Protein AF-A0A0F7ZGS7-F1 (afdb_monomer)

Secondary structure (DSSP, 8-state):
--HHHHHHHHHHH-TTSS-HHHHHHHHHHHHHHHHHHHHHHHHHHHT--SHHHHHHHHHHHS-----PPPPEEETTEEE-SHHHHHHHHIIIIIS---TTSS-S-TT----TT------S---HHHHHHHHT--------TTS--HHHH---

Structure (mmCIF, N/CA/C/O backbone):
data_AF-A0A0F7ZGS7-F1
#
_entry.id   AF-A0A0F7ZGS7-F1
#
loop_
_atom_site.group_PDB
_atom_site.id
_atom_site.type_symbol
_atom_site.label_atom_id
_atom_site.label_alt_id
_atom_site.label_comp_id
_atom_site.label_asym_id
_atom_site.label_entity_id
_atom_site.label_seq_id
_atom_site.pdbx_PDB_ins_code
_atom_site.Cartn_x
_atom_site.Cartn_y
_atom_site.Cartn_z
_atom_site.occupancy
_atom_site.B_iso_or_equiv
_atom_site.auth_seq_id
_atom_site.auth_comp_id
_atom_site.auth_asym_id
_atom_site.auth_atom_id
_atom_site.pdbx_PDB_model_num
ATOM 1 N N . MET A 1 1 ? 21.936 31.578 -36.493 1.00 48.03 1 MET A N 1
ATOM 2 C CA . MET A 1 1 ? 20.878 30.714 -37.074 1.00 48.03 1 MET A CA 1
ATOM 3 C C . MET A 1 1 ? 21.454 29.569 -37.938 1.00 48.03 1 MET A C 1
ATOM 5 O O . MET A 1 1 ? 20.844 29.201 -38.929 1.00 48.03 1 MET A O 1
ATOM 9 N N . GLN A 1 2 ? 22.588 28.942 -37.579 1.00 44.25 2 GLN A N 1
ATOM 10 C CA . GLN A 1 2 ? 23.199 27.877 -38.410 1.00 44.25 2 GLN A CA 1
ATOM 11 C C . GLN A 1 2 ? 22.720 26.449 -38.065 1.00 44.25 2 GLN A C 1
ATOM 13 O O . GLN A 1 2 ? 22.827 25.546 -38.888 1.00 44.25 2 GLN A O 1
ATOM 18 N N . GLY A 1 3 ? 22.193 26.220 -36.854 1.00 51.06 3 GLY A N 1
ATOM 19 C CA . GLY A 1 3 ? 21.875 24.870 -36.368 1.00 51.06 3 GLY A CA 1
ATOM 20 C C . GLY A 1 3 ? 20.662 24.230 -37.047 1.00 51.06 3 GLY A C 1
ATOM 21 O O . GLY A 1 3 ? 20.729 23.080 -37.467 1.00 51.06 3 GLY A O 1
ATOM 22 N N . ALA A 1 4 ? 19.568 24.980 -37.214 1.00 50.94 4 ALA A N 1
ATOM 23 C CA . ALA A 1 4 ? 18.300 24.453 -37.732 1.00 50.94 4 ALA A CA 1
ATOM 24 C C . ALA A 1 4 ? 18.363 24.031 -39.214 1.00 50.94 4 ALA A C 1
ATOM 26 O O . ALA A 1 4 ? 17.711 23.063 -39.608 1.00 50.94 4 ALA A O 1
ATOM 27 N N . ALA A 1 5 ? 19.183 24.711 -40.024 1.00 53.84 5 ALA A N 1
ATOM 28 C CA . ALA A 1 5 ? 19.359 24.396 -41.442 1.00 53.84 5 ALA A CA 1
ATOM 29 C C . ALA A 1 5 ? 20.041 23.031 -41.657 1.00 53.84 5 ALA A C 1
ATOM 31 O O . ALA A 1 5 ? 19.642 22.275 -42.544 1.00 53.84 5 ALA A O 1
ATOM 32 N N . ASN A 1 6 ? 20.998 22.672 -40.792 1.00 54.72 6 ASN A N 1
ATOM 33 C CA . ASN A 1 6 ? 21.699 21.391 -40.867 1.00 54.72 6 ASN A CA 1
ATOM 34 C C . ASN A 1 6 ? 20.760 20.211 -40.578 1.00 54.72 6 ASN A C 1
ATOM 36 O O . ASN A 1 6 ? 20.728 19.261 -41.355 1.00 54.72 6 ASN A O 1
ATOM 40 N N . TYR A 1 7 ? 19.916 20.284 -39.541 1.00 55.34 7 TYR A N 1
ATOM 41 C CA . TYR A 1 7 ? 18.960 19.210 -39.213 1.00 55.34 7 TYR A CA 1
ATOM 42 C C . TYR A 1 7 ? 17.945 18.922 -40.337 1.00 55.34 7 TYR A C 1
ATOM 44 O O . TYR A 1 7 ? 17.515 17.779 -40.509 1.00 55.34 7 TYR A O 1
ATOM 52 N N . GLY A 1 8 ? 17.573 19.933 -41.132 1.00 55.59 8 GLY A N 1
ATOM 53 C CA . GLY A 1 8 ? 16.681 19.771 -42.287 1.00 55.59 8 GLY A CA 1
ATOM 54 C C . GLY A 1 8 ? 17.331 19.096 -43.503 1.00 55.59 8 GLY A C 1
ATOM 55 O O . GLY A 1 8 ? 16.630 18.477 -44.306 1.00 55.59 8 GLY A O 1
ATOM 56 N N . ALA A 1 9 ? 18.656 19.181 -43.652 1.00 55.06 9 ALA A N 1
ATOM 57 C CA . ALA A 1 9 ? 19.389 18.530 -44.740 1.00 55.06 9 ALA A CA 1
ATOM 58 C C . ALA A 1 9 ? 19.494 17.006 -44.538 1.00 55.06 9 ALA A C 1
ATOM 60 O O . ALA A 1 9 ? 19.276 16.243 -45.478 1.00 55.06 9 ALA A O 1
ATOM 61 N N . TRP A 1 10 ? 19.703 16.547 -43.299 1.00 50.34 10 TRP A N 1
ATOM 62 C CA . TRP A 1 10 ? 19.831 15.119 -42.966 1.00 50.34 10 TRP A CA 1
ATOM 63 C C . TRP A 1 10 ? 18.570 14.292 -43.255 1.00 50.34 10 TRP A C 1
ATOM 65 O O . TRP A 1 10 ? 18.671 13.149 -43.696 1.00 50.34 10 TRP A O 1
ATOM 75 N N . ARG A 1 11 ? 17.375 14.874 -43.075 1.00 53.91 11 ARG A N 1
ATOM 76 C CA . ARG A 1 11 ? 16.103 14.205 -43.410 1.00 53.91 11 ARG A CA 1
ATOM 77 C C . ARG A 1 11 ? 15.853 14.057 -44.912 1.00 53.91 11 ARG A C 1
ATOM 79 O O . ARG A 1 11 ? 15.067 13.199 -45.294 1.00 53.91 11 ARG A O 1
ATOM 86 N N . ARG A 1 12 ? 16.503 14.864 -45.758 1.00 55.53 12 ARG A N 1
ATOM 87 C CA . ARG A 1 12 ? 16.379 14.759 -47.222 1.00 55.53 12 ARG A CA 1
ATOM 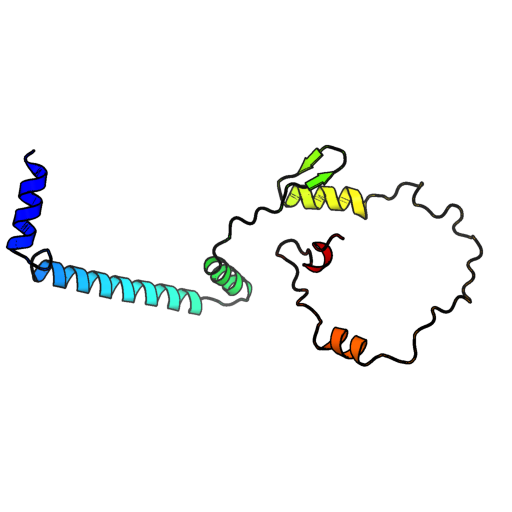88 C C . ARG A 1 12 ? 17.259 13.659 -47.814 1.00 55.53 12 ARG A C 1
ATOM 90 O O . ARG A 1 12 ? 16.865 13.058 -48.802 1.00 55.53 12 ARG A O 1
ATOM 97 N N . VAL A 1 13 ? 18.403 13.369 -47.192 1.00 58.38 13 VAL A N 1
ATOM 98 C CA . VAL A 1 13 ? 19.310 12.286 -47.616 1.00 58.38 13 VAL A CA 1
ATOM 99 C C . VAL A 1 13 ? 18.859 10.924 -47.068 1.00 58.38 13 VAL A C 1
ATOM 101 O O . VAL A 1 13 ? 18.978 9.918 -47.757 1.00 58.38 13 VAL A O 1
ATOM 104 N N . TYR A 1 14 ? 18.263 10.889 -45.869 1.00 56.78 14 TYR A N 1
ATOM 105 C CA . TYR A 1 14 ? 17.726 9.669 -45.255 1.00 56.78 14 TYR A CA 1
ATOM 106 C C . TYR A 1 14 ? 16.266 9.888 -44.825 1.00 56.78 14 TYR A C 1
ATOM 108 O O . TYR A 1 14 ? 16.025 10.350 -43.705 1.00 56.78 14 TYR A O 1
ATOM 116 N N . PRO A 1 15 ? 15.276 9.551 -45.673 1.00 55.28 15 PRO A N 1
ATOM 117 C CA . PRO A 1 15 ? 13.862 9.865 -45.429 1.00 55.28 15 PRO A CA 1
ATOM 118 C C . PRO A 1 15 ? 13.257 9.185 -44.185 1.00 55.28 15 PRO A C 1
ATOM 120 O O . PRO A 1 15 ? 12.195 9.594 -43.723 1.00 55.28 15 PRO A O 1
ATOM 123 N N . LEU A 1 16 ? 13.946 8.199 -43.593 1.00 57.78 16 LEU A N 1
ATOM 124 C CA . LEU A 1 16 ? 13.561 7.514 -42.346 1.00 57.78 16 LEU A CA 1
ATOM 125 C C . LEU A 1 16 ? 14.529 7.781 -41.167 1.00 57.78 16 LEU A C 1
ATOM 127 O O . LEU A 1 16 ? 14.380 7.189 -40.098 1.00 57.78 16 LEU A O 1
ATOM 131 N N . GLY A 1 17 ? 15.482 8.708 -41.346 1.00 58.09 17 GLY A N 1
ATOM 132 C CA . GLY A 1 17 ? 16.521 9.078 -40.380 1.00 58.09 17 GLY A CA 1
ATOM 133 C C . GLY A 1 17 ? 17.675 8.073 -40.320 1.00 58.09 17 GLY A C 1
ATOM 134 O O . GLY A 1 17 ? 17.436 6.897 -40.103 1.00 58.09 17 GLY A O 1
ATOM 135 N N . PHE A 1 18 ? 18.914 8.563 -40.449 1.00 61.53 18 PHE A N 1
ATOM 136 C CA . PHE A 1 18 ? 20.188 7.823 -40.380 1.00 61.53 18 PHE A CA 1
ATOM 137 C C . PHE A 1 18 ? 20.355 6.614 -41.333 1.00 61.53 18 PHE A C 1
ATOM 139 O O . PHE A 1 18 ? 19.402 5.974 -41.765 1.00 61.53 18 PHE A O 1
ATOM 146 N N . ASP A 1 19 ? 21.611 6.330 -41.674 1.00 74.31 19 ASP A N 1
ATOM 147 C CA . ASP A 1 19 ? 22.054 5.248 -42.563 1.00 74.31 19 ASP A CA 1
ATOM 148 C C . ASP A 1 19 ? 21.428 3.872 -42.216 1.00 74.31 19 ASP A C 1
ATOM 150 O O . ASP A 1 19 ? 21.125 3.577 -41.053 1.00 74.31 19 ASP A O 1
ATOM 154 N N . ARG A 1 20 ? 21.246 3.003 -43.221 1.00 75.44 20 ARG A N 1
ATOM 155 C CA . ARG A 1 20 ? 20.695 1.641 -43.090 1.00 75.44 20 ARG A CA 1
ATOM 156 C C . ARG A 1 20 ? 21.452 0.825 -42.044 1.00 75.44 20 ARG A C 1
ATOM 158 O O . ARG A 1 20 ? 20.826 0.061 -41.308 1.00 75.44 20 ARG A O 1
ATOM 165 N N . GLU A 1 21 ? 22.765 1.007 -41.951 1.00 80.31 21 GLU A N 1
ATOM 166 C CA . GLU A 1 21 ? 23.608 0.355 -40.944 1.00 80.31 21 GLU A CA 1
ATOM 167 C C . GLU A 1 21 ? 23.250 0.792 -39.520 1.00 80.31 21 GLU A C 1
ATOM 169 O O . GLU A 1 21 ? 23.091 -0.043 -38.631 1.00 80.31 21 GLU A O 1
ATOM 174 N N . VAL A 1 22 ? 23.007 2.087 -39.306 1.00 81.06 22 VAL A N 1
ATOM 175 C CA . VAL A 1 22 ? 22.613 2.631 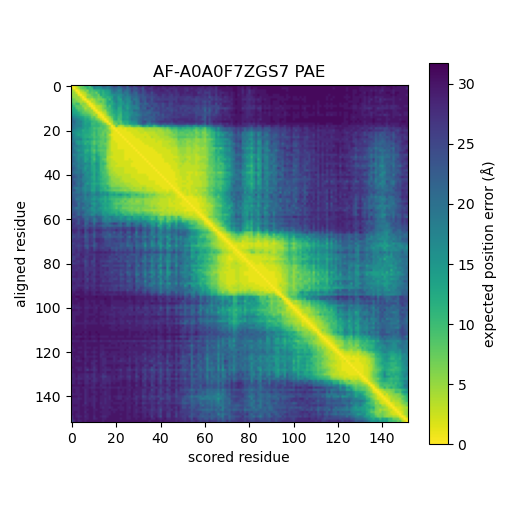-37.998 1.00 81.06 22 VAL A CA 1
ATOM 176 C C . VAL A 1 22 ? 21.226 2.139 -37.590 1.00 81.06 22 VAL A C 1
ATOM 178 O O . VAL A 1 22 ? 20.995 1.804 -36.425 1.00 81.06 22 VAL A O 1
ATOM 181 N N . GLN A 1 23 ? 20.299 2.026 -38.541 1.00 80.06 23 GLN A N 1
ATOM 182 C CA . GLN A 1 23 ? 18.981 1.445 -38.280 1.00 80.06 23 GLN A CA 1
ATOM 183 C C . GLN A 1 23 ? 19.060 -0.048 -37.939 1.00 80.06 23 GLN A C 1
ATOM 185 O O . GLN A 1 23 ? 18.373 -0.512 -37.020 1.00 80.06 23 GLN A O 1
ATOM 190 N N . LEU A 1 24 ? 19.917 -0.801 -38.635 1.00 85.75 24 LEU A N 1
ATOM 191 C CA . LEU A 1 24 ? 20.156 -2.213 -38.347 1.00 85.75 24 LEU A CA 1
ATOM 192 C C . LEU A 1 24 ? 20.770 -2.390 -36.951 1.00 85.75 24 LEU A C 1
ATOM 194 O O . LEU A 1 24 ? 20.217 -3.140 -36.144 1.00 85.75 24 LEU A O 1
ATOM 198 N N . ALA A 1 25 ? 21.807 -1.616 -36.625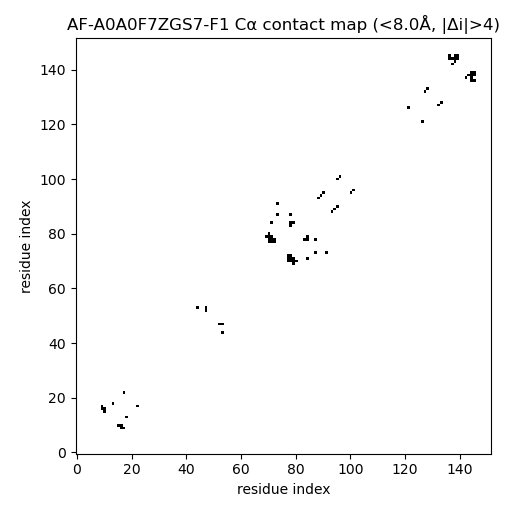 1.00 88.00 25 ALA A N 1
ATOM 199 C CA . ALA A 1 25 ? 22.460 -1.622 -35.319 1.00 88.00 25 ALA A CA 1
ATOM 200 C C . ALA A 1 25 ? 21.485 -1.264 -34.184 1.00 88.00 25 ALA A C 1
ATOM 202 O O . ALA A 1 25 ? 21.428 -1.942 -33.157 1.00 88.00 25 ALA A O 1
ATOM 203 N N . LYS A 1 26 ? 20.629 -0.252 -34.380 1.00 87.31 26 LYS A N 1
ATOM 204 C CA . LYS A 1 26 ? 19.577 0.108 -33.416 1.00 87.31 26 LYS A CA 1
ATOM 205 C C . LYS A 1 26 ? 18.589 -1.038 -33.198 1.00 87.31 26 LYS A C 1
ATOM 207 O O . LYS A 1 26 ? 18.210 -1.329 -32.059 1.00 87.31 26 LYS A O 1
ATOM 212 N N . ARG A 1 27 ? 18.156 -1.704 -34.273 1.00 89.19 27 ARG A N 1
ATOM 213 C CA . ARG A 1 27 ? 17.239 -2.850 -34.193 1.00 89.19 27 ARG A CA 1
ATOM 214 C C . ARG A 1 27 ? 17.873 -4.016 -33.439 1.00 89.19 27 ARG A C 1
ATOM 216 O O . ARG A 1 27 ? 17.197 -4.633 -32.611 1.00 89.19 27 ARG A O 1
ATOM 223 N N . GLU A 1 28 ? 19.141 -4.297 -33.708 1.00 95.06 28 GLU A N 1
ATOM 224 C CA . GLU A 1 28 ? 19.913 -5.342 -33.037 1.00 95.06 28 GLU A CA 1
ATOM 225 C C . GLU A 1 28 ? 20.090 -5.044 -31.552 1.00 95.06 28 GLU A C 1
ATOM 227 O O . GLU A 1 28 ? 19.736 -5.890 -30.728 1.00 95.06 28 GLU A O 1
ATOM 232 N N . LEU A 1 29 ? 20.485 -3.820 -31.193 1.00 94.44 29 LEU A N 1
ATOM 233 C CA . LEU A 1 29 ? 20.557 -3.374 -29.803 1.00 94.44 29 LEU A CA 1
ATOM 234 C C . LEU A 1 29 ? 19.208 -3.552 -29.099 1.00 94.44 29 LEU A C 1
ATOM 236 O O . LEU A 1 29 ? 19.130 -4.175 -28.042 1.00 94.44 29 LEU A O 1
ATOM 240 N N . HIS A 1 30 ? 18.114 -3.081 -29.702 1.00 95.38 30 HIS A N 1
ATOM 241 C CA . HIS A 1 30 ? 16.776 -3.260 -29.137 1.00 95.38 30 HIS A CA 1
ATOM 242 C C . HIS A 1 30 ? 16.400 -4.738 -28.978 1.00 95.38 30 HIS A C 1
ATOM 244 O O . HIS A 1 30 ? 15.675 -5.087 -28.045 1.00 95.38 30 HIS A O 1
ATOM 250 N N . ALA A 1 31 ? 16.826 -5.614 -29.891 1.00 96.81 31 ALA A N 1
ATOM 251 C CA . ALA A 1 31 ? 16.571 -7.048 -29.801 1.00 96.81 31 ALA A CA 1
ATOM 252 C C . ALA A 1 31 ? 17.385 -7.698 -28.673 1.00 96.81 31 ALA A C 1
ATOM 254 O O . ALA A 1 31 ? 16.833 -8.493 -27.910 1.00 96.81 31 ALA A O 1
ATOM 255 N N . VAL A 1 32 ? 18.662 -7.334 -28.532 1.00 97.88 32 VAL A N 1
ATOM 256 C CA . VAL A 1 32 ? 19.538 -7.7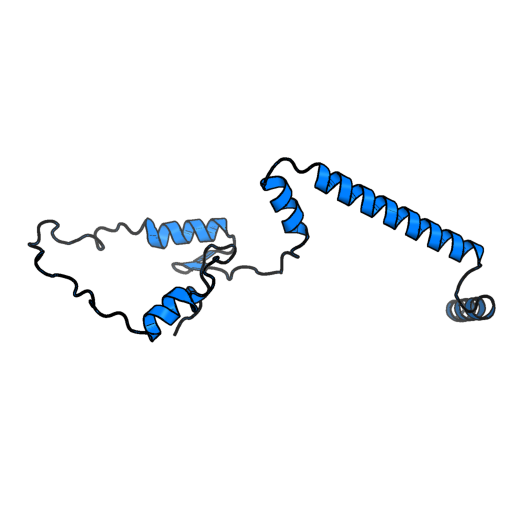67 -27.433 1.00 97.88 32 VAL A CA 1
ATOM 257 C C . VAL A 1 32 ? 18.980 -7.300 -26.093 1.00 97.88 32 VAL A C 1
ATOM 259 O O . VAL A 1 32 ? 18.740 -8.134 -25.227 1.00 97.88 32 VAL A O 1
ATOM 262 N N . VAL A 1 33 ? 18.643 -6.016 -25.950 1.00 97.81 33 VAL A N 1
ATOM 263 C CA . VAL A 1 33 ? 18.057 -5.459 -24.719 1.00 97.81 33 VAL A CA 1
ATOM 264 C C . VAL A 1 33 ? 16.748 -6.161 -24.363 1.00 97.81 33 VAL A C 1
ATOM 266 O O . VAL A 1 33 ? 16.542 -6.536 -23.211 1.00 97.81 33 VAL A O 1
ATOM 269 N N . ARG A 1 34 ? 15.858 -6.396 -25.338 1.00 97.19 34 ARG A N 1
ATOM 270 C CA . ARG A 1 34 ? 14.606 -7.133 -25.098 1.00 97.19 34 ARG A CA 1
ATOM 271 C C . ARG A 1 34 ? 14.859 -8.569 -24.640 1.00 97.19 34 ARG A C 1
ATOM 273 O O . ARG A 1 34 ? 14.156 -9.043 -23.751 1.00 97.19 34 ARG A O 1
ATOM 280 N N . ARG A 1 35 ? 15.839 -9.263 -25.229 1.00 97.38 35 ARG A N 1
ATOM 281 C CA . ARG A 1 35 ? 16.234 -10.617 -24.808 1.00 97.38 35 ARG A CA 1
ATOM 282 C C . ARG A 1 35 ? 16.817 -10.615 -23.397 1.00 97.38 35 ARG A C 1
ATOM 284 O O . ARG A 1 35 ? 16.341 -11.387 -22.573 1.00 97.38 35 ARG A O 1
ATOM 291 N N . ALA A 1 36 ? 17.748 -9.710 -23.107 1.00 97.69 36 ALA A N 1
ATOM 292 C CA . ALA A 1 36 ? 18.381 -9.580 -21.798 1.00 97.69 36 ALA A CA 1
ATOM 293 C C . ALA A 1 36 ? 17.359 -9.263 -20.696 1.00 97.69 36 ALA A C 1
ATOM 295 O O . ALA A 1 36 ? 17.323 -9.948 -19.679 1.00 97.69 36 ALA A O 1
ATOM 296 N N . LYS A 1 37 ? 16.456 -8.300 -20.931 1.00 95.62 37 LYS A N 1
ATOM 297 C CA . LYS A 1 37 ? 15.371 -7.980 -19.991 1.00 95.62 37 LYS A CA 1
ATOM 298 C C . LYS A 1 37 ? 14.471 -9.185 -19.728 1.00 95.62 37 LYS A C 1
ATOM 300 O O . LYS A 1 37 ? 14.164 -9.467 -18.578 1.00 95.62 37 LYS A O 1
ATOM 305 N N . ARG A 1 38 ? 14.054 -9.910 -20.775 1.00 96.06 38 ARG A N 1
ATOM 306 C CA . ARG A 1 38 ? 13.229 -11.118 -20.607 1.00 96.06 38 ARG A CA 1
ATOM 307 C C . ARG A 1 38 ? 13.943 -12.200 -19.803 1.00 96.06 38 ARG A C 1
ATOM 309 O O . ARG A 1 38 ? 13.303 -12.814 -18.961 1.00 96.06 38 ARG A O 1
ATOM 316 N N . LEU A 1 39 ? 15.230 -12.425 -20.066 1.00 97.25 39 LEU A N 1
ATOM 317 C CA . LEU A 1 39 ? 16.030 -13.402 -19.329 1.00 97.25 39 LEU A CA 1
ATOM 318 C C . LEU A 1 39 ? 16.130 -13.018 -17.848 1.00 97.25 39 LEU A C 1
ATOM 320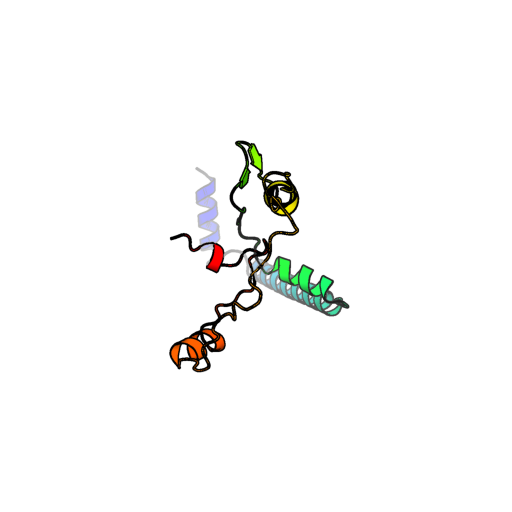 O O . LEU A 1 39 ? 15.860 -13.849 -16.994 1.00 97.25 39 LEU A O 1
ATOM 324 N N . TYR A 1 40 ? 16.437 -11.751 -17.555 1.00 94.50 40 TYR A N 1
ATOM 325 C CA . TYR A 1 40 ? 16.489 -11.234 -16.187 1.00 94.50 40 TYR A CA 1
ATOM 326 C C . TYR A 1 40 ? 15.181 -11.483 -15.432 1.00 94.50 40 TYR A C 1
ATOM 328 O O . TYR A 1 40 ? 15.199 -12.075 -14.358 1.00 94.50 40 TYR A O 1
ATOM 336 N N . TRP A 1 41 ? 14.044 -11.080 -16.009 1.00 92.12 41 TRP A N 1
ATOM 337 C CA . TRP A 1 41 ? 12.746 -11.257 -15.356 1.00 92.12 41 TRP A CA 1
ATOM 338 C C . TRP A 1 41 ? 12.387 -12.726 -15.156 1.00 92.12 41 TRP A C 1
ATOM 340 O O . TRP A 1 41 ? 11.824 -13.068 -14.123 1.00 92.12 41 TRP A O 1
ATOM 350 N N . ARG A 1 42 ? 12.731 -13.594 -16.113 1.00 94.69 42 ARG A N 1
ATOM 351 C CA . ARG A 1 42 ? 12.496 -15.035 -15.992 1.00 94.69 42 ARG A CA 1
ATOM 352 C C . ARG A 1 42 ? 13.323 -15.632 -14.853 1.00 94.69 42 ARG A C 1
ATOM 354 O O . ARG A 1 42 ? 12.747 -16.218 -13.953 1.00 94.69 42 ARG A O 1
ATOM 361 N N . ASN A 1 43 ? 14.626 -15.353 -14.823 1.00 95.06 43 ASN A N 1
ATOM 362 C CA . ASN A 1 43 ? 15.514 -15.819 -13.757 1.00 95.06 43 ASN A CA 1
ATOM 363 C C . ASN A 1 43 ? 15.103 -15.283 -12.376 1.00 95.06 43 ASN A C 1
ATOM 365 O O . ASN A 1 43 ? 15.230 -15.988 -11.383 1.00 95.06 43 ASN A O 1
ATOM 369 N N . LEU A 1 44 ? 14.612 -14.040 -12.303 1.00 89.38 44 LEU A N 1
ATOM 370 C CA . LEU A 1 44 ? 14.098 -13.471 -11.060 1.00 89.38 44 LEU A CA 1
ATOM 371 C C . LEU A 1 44 ? 12.859 -14.235 -10.574 1.00 89.38 44 LEU A C 1
ATOM 373 O O . LEU A 1 44 ? 12.801 -14.588 -9.404 1.00 89.38 44 LEU A O 1
ATOM 377 N N . ILE A 1 45 ? 11.902 -14.520 -11.462 1.00 90.56 45 ILE A N 1
ATOM 378 C CA . ILE A 1 45 ? 10.699 -15.295 -11.120 1.00 90.56 45 ILE A CA 1
ATOM 379 C C . ILE A 1 45 ? 11.072 -16.718 -10.689 1.00 90.56 45 ILE A C 1
ATOM 381 O O . ILE A 1 45 ? 10.580 -17.187 -9.668 1.00 90.56 45 ILE A O 1
ATOM 385 N N . ASP A 1 46 ? 11.977 -17.370 -11.419 1.00 94.00 46 ASP A N 1
ATOM 386 C CA . ASP A 1 46 ? 12.444 -18.728 -11.114 1.00 94.00 46 ASP A CA 1
ATOM 387 C C . ASP A 1 46 ? 13.208 -18.796 -9.775 1.00 94.00 46 ASP A C 1
ATOM 389 O O . ASP A 1 46 ? 13.302 -19.860 -9.169 1.00 94.00 46 ASP A O 1
ATOM 393 N N . SER A 1 47 ? 13.741 -17.667 -9.290 1.00 92.19 47 SER A N 1
ATOM 394 C CA . SER A 1 47 ? 14.431 -17.578 -7.995 1.00 92.19 47 SER A CA 1
ATOM 395 C C . SER A 1 47 ? 13.498 -17.470 -6.783 1.00 92.19 47 SER A C 1
ATOM 397 O O . SER A 1 47 ? 13.975 -17.538 -5.650 1.00 92.19 47 SER A O 1
ATOM 399 N N . PHE A 1 48 ? 12.190 -17.278 -6.987 1.00 93.06 48 PHE A N 1
ATOM 400 C CA . PHE A 1 48 ? 11.238 -17.157 -5.883 1.00 93.06 48 PHE A CA 1
ATOM 401 C C . PHE A 1 48 ? 11.008 -18.511 -5.219 1.00 93.06 48 PHE A C 1
ATOM 403 O O . PHE A 1 48 ? 10.501 -19.448 -5.831 1.00 93.06 48 PHE A O 1
ATOM 410 N N . THR A 1 49 ? 11.359 -18.600 -3.942 1.00 90.62 49 THR A N 1
ATOM 411 C CA . THR A 1 49 ? 11.208 -19.814 -3.130 1.00 90.62 49 THR A CA 1
ATOM 412 C C . THR A 1 49 ? 10.102 -19.686 -2.087 1.00 90.62 49 THR A C 1
ATOM 414 O O . THR A 1 49 ? 9.623 -20.694 -1.573 1.00 90.62 49 THR A O 1
ATOM 417 N N . ASP A 1 50 ? 9.670 -18.463 -1.786 1.00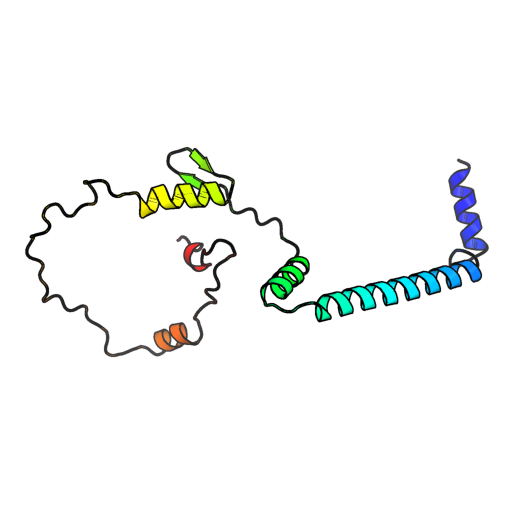 91.44 50 ASP A N 1
ATOM 418 C CA . ASP A 1 50 ? 8.754 -18.139 -0.701 1.00 91.44 50 ASP A CA 1
ATOM 419 C C . ASP A 1 50 ? 7.689 -17.107 -1.110 1.00 91.44 50 ASP A C 1
ATOM 421 O O . ASP A 1 50 ? 7.826 -16.344 -2.068 1.00 91.44 50 ASP A O 1
ATOM 425 N N . SER A 1 51 ? 6.589 -17.055 -0.358 1.00 85.00 51 SER A N 1
ATOM 426 C CA . SER A 1 51 ? 5.504 -16.105 -0.626 1.00 85.00 51 SER A CA 1
ATOM 427 C C . SER A 1 51 ? 5.915 -14.641 -0.418 1.00 85.00 51 SER A C 1
ATOM 429 O O . SER A 1 51 ? 5.298 -13.748 -1.003 1.00 85.00 51 SER A O 1
ATOM 431 N N . GLU A 1 52 ? 6.950 -14.369 0.387 1.00 83.56 52 GLU A N 1
ATOM 432 C CA . GLU A 1 52 ? 7.454 -13.009 0.599 1.00 83.56 52 GLU A CA 1
ATOM 433 C C . GLU A 1 52 ? 8.151 -12.459 -0.653 1.00 83.56 52 GLU A C 1
ATOM 435 O O . GLU A 1 52 ? 7.875 -11.321 -1.048 1.00 83.56 52 GLU A O 1
ATOM 440 N N . SER A 1 53 ? 9.007 -13.243 -1.323 1.00 85.75 53 SER A N 1
ATOM 441 C CA . SER A 1 53 ? 9.662 -12.812 -2.569 1.00 85.75 53 SER A CA 1
ATOM 442 C C . SER A 1 53 ? 8.653 -12.514 -3.681 1.00 85.75 53 SER A C 1
ATOM 444 O O . SER A 1 53 ? 8.762 -11.476 -4.344 1.00 85.75 53 SER A O 1
ATOM 446 N N . VAL A 1 54 ? 7.600 -13.331 -3.801 1.00 86.25 54 VAL A N 1
ATOM 447 C CA . VAL A 1 54 ? 6.468 -13.076 -4.706 1.00 86.25 54 VAL A CA 1
ATOM 448 C C . VAL A 1 54 ? 5.781 -11.753 -4.361 1.00 86.25 54 VAL A C 1
ATOM 450 O O . VAL A 1 54 ? 5.566 -10.915 -5.241 1.00 86.25 54 VAL A O 1
ATOM 453 N N . PHE A 1 55 ? 5.471 -11.517 -3.082 1.00 80.94 55 PHE A N 1
ATOM 454 C CA . PHE A 1 55 ? 4.829 -10.277 -2.642 1.00 80.94 55 PHE A CA 1
ATOM 455 C C . PHE A 1 55 ? 5.693 -9.047 -2.934 1.00 80.94 55 PHE A C 1
ATOM 457 O O . PHE A 1 55 ? 5.195 -8.042 -3.453 1.00 80.94 55 PHE A O 1
ATOM 464 N N . ARG A 1 56 ? 7.002 -9.127 -2.661 1.00 81.31 56 ARG A N 1
ATOM 465 C CA . ARG A 1 56 ? 7.953 -8.059 -2.981 1.00 81.31 56 ARG A CA 1
ATOM 466 C C . ARG A 1 56 ? 7.964 -7.772 -4.475 1.00 81.31 56 ARG A C 1
ATOM 468 O O . ARG A 1 56 ? 7.871 -6.607 -4.831 1.00 81.31 56 ARG A O 1
ATOM 475 N N . ALA A 1 57 ? 8.011 -8.780 -5.341 1.00 83.69 57 ALA A N 1
ATOM 476 C CA . ALA A 1 57 ? 8.011 -8.582 -6.790 1.00 83.69 57 ALA A CA 1
ATOM 477 C C . ALA A 1 57 ? 6.706 -7.956 -7.312 1.00 83.69 57 ALA A C 1
ATOM 479 O O . ALA A 1 57 ? 6.740 -6.990 -8.075 1.00 83.69 57 ALA A O 1
ATOM 480 N N . VAL A 1 58 ? 5.549 -8.437 -6.847 1.00 80.69 58 VAL A N 1
ATOM 481 C CA . VAL A 1 58 ? 4.229 -7.895 -7.223 1.00 80.69 58 VAL A CA 1
ATOM 482 C C . VAL A 1 58 ? 4.043 -6.460 -6.721 1.00 80.69 58 VAL A C 1
ATOM 484 O O . VAL A 1 58 ? 3.389 -5.651 -7.383 1.00 80.69 58 VAL A O 1
ATOM 487 N N . ARG A 1 59 ? 4.666 -6.093 -5.595 1.00 72.56 59 ARG A N 1
ATOM 488 C CA . ARG A 1 59 ? 4.667 -4.713 -5.092 1.00 72.56 59 ARG A CA 1
ATOM 489 C C . ARG A 1 59 ? 5.269 -3.721 -6.091 1.00 72.56 59 ARG A C 1
ATOM 491 O O . ARG A 1 59 ? 4.800 -2.593 -6.124 1.00 72.56 59 ARG A O 1
ATOM 498 N N . TRP A 1 60 ? 6.240 -4.116 -6.919 1.00 67.69 60 TRP A N 1
ATOM 499 C CA . TRP A 1 60 ? 6.790 -3.245 -7.972 1.00 67.69 60 TRP A CA 1
ATOM 500 C C . TRP A 1 60 ? 5.844 -3.074 -9.168 1.00 67.69 60 TRP A C 1
ATOM 502 O O . TRP A 1 60 ? 5.954 -2.086 -9.891 1.00 67.69 60 TRP A O 1
ATOM 512 N N . LEU A 1 61 ? 4.914 -4.013 -9.382 1.00 68.44 61 LEU A N 1
ATOM 513 C CA . LEU A 1 61 ? 3.919 -3.938 -10.456 1.00 68.44 61 LEU A CA 1
ATOM 514 C C . LEU A 1 61 ? 2.797 -2.947 -10.125 1.00 68.44 61 LEU A C 1
ATOM 516 O O . LEU A 1 61 ? 2.246 -2.302 -11.015 1.00 68.44 61 LEU A O 1
ATOM 520 N N . LYS A 1 62 ? 2.471 -2.800 -8.838 1.00 64.31 62 LYS A N 1
ATOM 521 C CA . LYS A 1 62 ? 1.618 -1.710 -8.373 1.00 64.31 62 LYS A CA 1
ATOM 522 C C . LYS A 1 62 ? 2.487 -0.471 -8.245 1.00 64.31 62 LYS A C 1
ATOM 524 O O . LYS A 1 62 ? 3.300 -0.389 -7.332 1.00 64.31 62 LYS A O 1
ATOM 529 N N . SER A 1 63 ? 2.292 0.518 -9.116 1.00 58.31 63 SER A N 1
ATOM 530 C CA . SER A 1 63 ? 2.772 1.864 -8.809 1.00 58.31 63 SER A CA 1
ATOM 531 C C . SER A 1 63 ? 2.259 2.203 -7.407 1.00 58.31 63 SER A C 1
ATOM 533 O O . SER A 1 63 ? 1.036 2.147 -7.216 1.00 58.31 63 SER A O 1
ATOM 535 N N . PRO A 1 64 ? 3.122 2.495 -6.418 1.00 58.59 64 PRO A N 1
ATOM 536 C CA . PRO A 1 64 ? 2.645 3.076 -5.181 1.00 58.59 64 PRO A CA 1
ATOM 537 C C . PRO A 1 64 ? 2.039 4.413 -5.589 1.00 58.59 64 PRO A C 1
ATOM 539 O O . PRO A 1 64 ? 2.747 5.380 -5.860 1.00 58.59 64 PRO A O 1
ATOM 542 N N . GLY A 1 65 ? 0.717 4.430 -5.762 1.00 62.97 65 GLY A N 1
ATOM 543 C CA . GLY A 1 65 ? -0.000 5.672 -5.959 1.00 62.97 65 GLY A CA 1
ATOM 544 C C . GLY A 1 65 ? 0.338 6.586 -4.782 1.00 62.97 65 GLY A C 1
ATOM 545 O O . GLY A 1 65 ? 0.634 6.082 -3.692 1.00 62.97 65 GLY A O 1
ATOM 546 N N . PRO A 1 66 ? 0.296 7.911 -4.958 1.00 60.72 66 PRO A N 1
ATOM 547 C CA . PRO A 1 66 ? 0.546 8.865 -3.885 1.00 60.72 66 PRO A CA 1
ATOM 548 C C . PRO A 1 66 ? -0.633 8.896 -2.898 1.00 60.72 66 PRO A C 1
ATOM 550 O O . PRO A 1 66 ? -1.096 9.962 -2.505 1.00 60.72 66 PRO A O 1
ATOM 553 N N . PHE A 1 67 ? -1.163 7.733 -2.509 1.00 61.12 67 PHE A N 1
ATOM 554 C CA . PHE A 1 67 ? -2.128 7.648 -1.434 1.00 61.12 67 PHE A CA 1
ATOM 555 C C . PHE A 1 67 ? -1.378 7.852 -0.125 1.00 61.12 67 PHE A C 1
ATOM 557 O O . PHE A 1 67 ? -0.902 6.919 0.523 1.00 61.12 67 PHE A O 1
ATOM 564 N N . GLN A 1 68 ? -1.229 9.119 0.232 1.00 65.06 68 GLN A N 1
ATOM 565 C CA . GLN A 1 68 ? -0.905 9.495 1.586 1.00 65.06 68 GLN A CA 1
ATOM 566 C C . GLN A 1 68 ? -2.205 9.458 2.373 1.00 65.06 68 GLN A C 1
ATOM 568 O O . GLN A 1 68 ? -3.140 10.202 2.080 1.00 65.06 68 GLN A O 1
ATOM 573 N N . ALA A 1 69 ? -2.271 8.561 3.356 1.00 67.19 69 ALA A N 1
ATOM 574 C CA . ALA A 1 69 ? -3.368 8.578 4.308 1.00 67.19 69 ALA A CA 1
ATOM 575 C C . ALA A 1 69 ? -3.448 9.989 4.920 1.00 67.19 69 ALA A C 1
ATOM 577 O O . ALA A 1 69 ? -2.399 10.520 5.312 1.00 67.19 69 ALA A O 1
ATOM 578 N N . PRO A 1 70 ? -4.645 10.591 5.021 1.00 78.69 70 PRO A N 1
ATOM 579 C CA . PRO A 1 70 ? -4.793 11.944 5.537 1.00 78.69 70 PRO A CA 1
ATOM 580 C C . PRO A 1 70 ? -4.165 12.058 6.934 1.00 78.69 70 PRO A C 1
ATOM 582 O O . PRO A 1 70 ? -4.102 11.060 7.668 1.00 78.69 70 PRO A O 1
ATOM 585 N N . PRO A 1 71 ? -3.630 13.231 7.302 1.00 84.06 71 PRO A N 1
ATOM 586 C CA . PRO A 1 71 ? -3.068 13.443 8.628 1.00 84.06 71 PRO A CA 1
ATOM 587 C C . PRO A 1 71 ? -4.137 13.189 9.700 1.00 84.06 71 PRO A C 1
ATOM 589 O O . PRO A 1 71 ? -5.298 13.564 9.538 1.00 84.06 71 PRO A O 1
ATOM 592 N N . LEU A 1 72 ? -3.752 12.522 10.787 1.00 88.19 72 LEU A N 1
ATOM 593 C CA . LEU A 1 72 ? -4.658 12.207 11.891 1.00 88.19 72 LEU A CA 1
ATOM 594 C C . LEU A 1 72 ? -4.580 13.323 12.928 1.00 88.19 72 LEU A C 1
ATOM 596 O O . LEU A 1 72 ? -3.481 13.692 13.335 1.00 88.19 72 LEU A O 1
ATOM 600 N N . ARG A 1 73 ? -5.725 13.821 13.399 1.00 90.06 73 ARG A N 1
ATOM 601 C CA . ARG A 1 73 ? -5.779 14.817 14.473 1.00 90.06 73 ARG A CA 1
ATOM 602 C C . ARG A 1 73 ? -6.420 14.221 15.724 1.00 90.06 73 ARG A C 1
ATOM 604 O O . ARG A 1 73 ? -7.567 13.796 15.670 1.00 90.06 73 ARG A O 1
ATOM 611 N N . VAL A 1 74 ? -5.689 14.224 16.836 1.00 85.12 74 VAL A N 1
ATOM 612 C CA . VAL A 1 74 ? -6.163 13.789 18.165 1.00 85.12 74 VAL A CA 1
ATOM 613 C C . VAL A 1 74 ? -5.730 14.844 19.179 1.00 85.12 74 VAL A C 1
ATOM 615 O O . VAL A 1 74 ? -4.576 15.270 19.151 1.00 85.12 74 VAL A O 1
ATOM 618 N N . ASP A 1 75 ? -6.653 15.326 20.015 1.00 82.62 75 ASP A N 1
ATOM 619 C CA . ASP A 1 75 ? -6.395 16.320 21.074 1.00 82.62 75 ASP A CA 1
ATOM 620 C C . ASP A 1 75 ? -5.599 17.557 20.608 1.00 82.62 75 ASP A C 1
ATOM 622 O O . ASP A 1 75 ? -4.699 18.059 21.278 1.00 82.62 75 ASP A O 1
ATOM 626 N N . GLY A 1 76 ? -5.897 18.037 19.396 1.00 85.06 7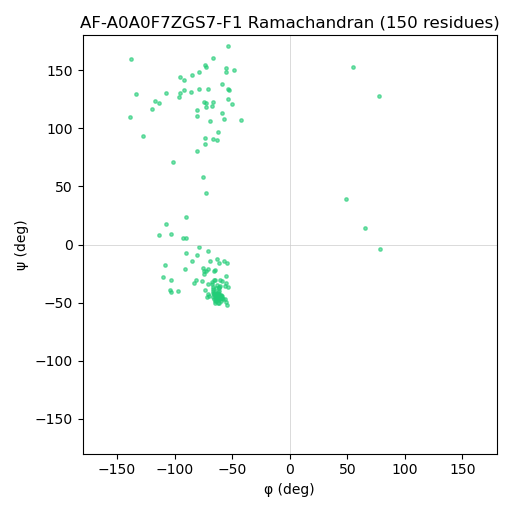6 GLY A N 1
ATOM 627 C CA . GLY A 1 76 ? -5.239 19.208 18.806 1.00 85.06 76 GLY A CA 1
ATOM 628 C C . GLY A 1 76 ? -3.847 18.959 18.209 1.00 85.06 76 GLY A C 1
ATOM 629 O O . GLY A 1 76 ? -3.315 19.867 17.575 1.00 85.06 76 GLY A O 1
ATOM 630 N N . ARG A 1 77 ? -3.280 17.752 18.328 1.00 89.56 77 ARG A N 1
ATOM 631 C CA . ARG A 1 77 ? -2.011 17.361 17.690 1.00 89.56 77 ARG A CA 1
ATOM 632 C C . ARG A 1 77 ? -2.260 16.657 16.361 1.00 89.56 77 ARG A C 1
ATOM 634 O O . ARG A 1 77 ? -3.227 15.910 16.230 1.00 89.56 77 ARG A O 1
ATOM 641 N N . VAL A 1 78 ? -1.385 16.900 15.387 1.00 91.31 78 VAL A N 1
ATOM 642 C CA . VAL A 1 78 ? -1.453 16.313 14.042 1.00 91.31 78 VAL A CA 1
ATOM 643 C C . VAL A 1 78 ? -0.353 15.263 13.888 1.00 91.31 78 VAL A C 1
ATOM 645 O O . V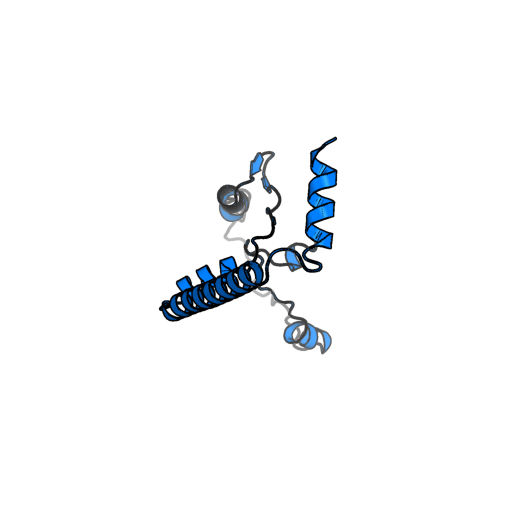AL A 1 78 ? 0.802 15.534 14.201 1.00 91.31 78 VAL A O 1
ATOM 648 N N . TYR A 1 79 ? -0.722 14.075 13.413 1.00 88.19 79 TYR A N 1
ATOM 649 C CA . TYR A 1 79 ? 0.170 12.943 13.175 1.00 88.19 79 TYR A CA 1
ATOM 650 C C . TYR A 1 79 ? 0.194 12.603 11.686 1.00 88.19 79 TYR A C 1
ATOM 652 O O . TYR A 1 79 ? -0.847 12.319 11.082 1.00 88.19 79 TYR A O 1
ATOM 660 N N . GLU A 1 80 ? 1.383 12.609 11.091 1.00 84.81 80 GLU A N 1
ATOM 661 C CA . GLU A 1 80 ? 1.564 12.433 9.646 1.00 84.81 80 GLU A CA 1
ATOM 662 C C . GLU A 1 80 ? 2.066 11.032 9.296 1.00 84.81 80 GLU A C 1
ATOM 664 O O . GLU A 1 80 ? 1.574 10.418 8.342 1.00 84.81 80 GLU A O 1
ATOM 669 N N . THR A 1 81 ? 2.979 10.478 10.099 1.00 84.44 81 THR A N 1
ATOM 670 C CA . THR A 1 81 ? 3.563 9.160 9.833 1.00 84.44 81 THR A CA 1
ATOM 671 C C . THR A 1 81 ? 2.619 8.026 10.239 1.00 84.44 81 THR A C 1
ATOM 673 O O . THR A 1 81 ? 1.848 8.135 11.192 1.00 84.44 81 THR A O 1
ATOM 676 N N . GLN A 1 82 ? 2.676 6.892 9.532 1.00 80.12 82 GLN A N 1
ATOM 677 C CA . GLN A 1 82 ? 1.819 5.739 9.849 1.00 80.12 82 GLN A CA 1
ATOM 678 C C . GLN A 1 82 ? 2.063 5.188 11.261 1.00 80.12 82 GLN A C 1
ATOM 680 O O . GLN A 1 82 ? 1.110 4.809 11.940 1.00 80.12 82 GLN A O 1
ATOM 685 N N . LEU A 1 83 ? 3.319 5.177 11.717 1.00 84.88 83 LEU A N 1
ATOM 686 C CA . LEU A 1 83 ? 3.672 4.699 13.052 1.00 84.88 83 LEU A CA 1
ATOM 687 C C . LEU A 1 83 ? 3.075 5.596 14.142 1.00 84.88 83 LEU A C 1
ATOM 689 O O . LEU A 1 83 ? 2.462 5.100 15.085 1.00 84.88 83 LEU A O 1
ATOM 693 N N . GLU A 1 84 ? 3.207 6.913 13.997 1.00 86.94 84 GLU A N 1
ATOM 694 C CA . GLU A 1 84 ? 2.644 7.865 14.953 1.00 86.94 84 GLU A CA 1
ATOM 695 C C . GLU A 1 84 ? 1.118 7.810 14.981 1.00 86.94 84 GLU A C 1
ATOM 697 O O . GLU A 1 84 ? 0.536 7.813 16.064 1.00 86.94 84 GLU A O 1
ATOM 702 N N . LYS A 1 85 ? 0.469 7.682 13.816 1.00 87.62 85 LYS A N 1
ATOM 703 C CA . LYS A 1 85 ? -0.984 7.474 13.724 1.00 87.62 85 LYS A CA 1
ATOM 704 C C . LYS A 1 85 ? -1.418 6.222 14.482 1.00 87.62 85 LYS A C 1
ATOM 706 O O . LYS A 1 85 ? -2.361 6.286 15.265 1.00 87.62 85 LYS A O 1
ATOM 711 N N . ALA A 1 86 ? -0.714 5.104 14.298 1.00 86.06 86 ALA A N 1
ATOM 712 C CA . ALA A 1 86 ? -1.018 3.855 14.993 1.00 86.06 86 ALA A CA 1
ATOM 713 C C . ALA A 1 86 ? -0.870 3.992 16.518 1.00 86.06 86 ALA A C 1
ATOM 715 O O . ALA A 1 86 ? -1.731 3.535 17.269 1.00 86.06 86 ALA A O 1
ATOM 716 N N . VAL A 1 87 ? 0.188 4.660 16.988 1.00 88.56 87 VAL A N 1
ATOM 717 C CA . VAL A 1 87 ? 0.401 4.920 18.421 1.00 88.56 87 VAL A CA 1
ATOM 718 C C . VAL A 1 87 ? -0.668 5.858 18.984 1.00 88.56 87 VAL A C 1
ATOM 720 O O . VAL A 1 87 ? -1.184 5.601 20.070 1.00 88.56 87 VAL A O 1
ATOM 723 N N . ALA A 1 88 ? -1.020 6.919 18.257 1.00 88.94 88 ALA A N 1
ATOM 724 C CA . ALA A 1 88 ? -2.050 7.870 18.661 1.00 88.94 88 ALA A CA 1
ATOM 725 C C . ALA A 1 88 ? -3.425 7.198 18.780 1.00 88.94 88 ALA A C 1
ATOM 727 O O . ALA A 1 88 ? -4.093 7.364 19.797 1.00 88.94 88 ALA A O 1
ATOM 728 N N . LEU A 1 89 ? -3.814 6.378 17.797 1.00 87.31 89 LEU A N 1
ATOM 729 C CA . LEU A 1 89 ? -5.058 5.604 17.843 1.00 87.31 89 LEU A CA 1
ATOM 730 C C . LEU A 1 89 ? -5.053 4.580 18.979 1.00 87.31 89 LEU A C 1
ATOM 732 O O . LEU A 1 89 ? -6.026 4.492 19.721 1.00 87.31 89 LEU A O 1
ATOM 736 N N . ARG A 1 90 ? -3.952 3.840 19.173 1.00 86.88 90 ARG A N 1
ATOM 737 C CA . ARG A 1 90 ? -3.829 2.897 20.296 1.00 86.88 90 ARG A CA 1
ATOM 738 C C . ARG A 1 90 ? -4.057 3.605 21.630 1.00 86.88 90 ARG A C 1
ATOM 740 O O . ARG A 1 90 ? -4.834 3.123 22.447 1.00 86.88 90 ARG A O 1
ATOM 747 N N . ARG A 1 91 ? -3.428 4.766 21.825 1.00 84.56 91 ARG A N 1
ATOM 748 C CA . ARG A 1 91 ? -3.596 5.580 23.035 1.00 84.56 91 ARG A CA 1
ATOM 749 C C . ARG A 1 91 ? -5.030 6.071 23.207 1.00 84.56 91 ARG A C 1
ATOM 751 O O . ARG A 1 91 ? -5.614 5.874 24.264 1.00 84.56 91 ARG A O 1
ATOM 758 N N . ALA A 1 92 ? -5.603 6.659 22.160 1.00 81.81 92 ALA A N 1
ATOM 759 C CA . ALA A 1 92 ? -6.939 7.243 22.206 1.00 81.81 92 ALA A CA 1
ATOM 760 C C . ALA A 1 92 ? -8.059 6.202 22.382 1.00 81.81 92 ALA A C 1
ATOM 762 O O . ALA A 1 92 ? -9.072 6.496 23.012 1.00 81.81 92 ALA A O 1
ATOM 763 N N . THR A 1 93 ? -7.900 5.001 21.817 1.00 80.12 93 THR A N 1
ATOM 764 C CA . THR A 1 93 ? -8.959 3.980 21.768 1.00 80.12 93 THR A CA 1
ATOM 765 C C . THR A 1 93 ? -8.767 2.854 22.780 1.00 80.12 93 THR A C 1
ATOM 767 O O . THR A 1 93 ? -9.745 2.400 23.362 1.00 80.12 93 THR A O 1
ATOM 770 N N . LEU A 1 94 ? -7.537 2.373 22.985 1.00 78.44 94 LEU A N 1
ATOM 771 C CA . LEU A 1 94 ? -7.271 1.178 23.802 1.00 78.44 94 LEU A CA 1
ATOM 772 C C . LEU A 1 94 ? -6.729 1.511 25.193 1.00 78.44 94 LEU A C 1
ATOM 774 O O . LEU A 1 94 ? -6.989 0.774 26.141 1.00 78.44 94 LEU A O 1
ATOM 778 N N . GLU A 1 95 ? -5.989 2.611 25.327 1.00 74.44 95 GLU A N 1
ATOM 779 C CA . GLU A 1 95 ? -5.421 3.048 26.612 1.00 74.44 95 GLU A CA 1
ATOM 780 C C . GLU A 1 95 ? -6.372 3.991 27.378 1.00 74.44 95 GLU A C 1
ATOM 782 O O . GLU A 1 95 ? -6.035 4.462 28.463 1.00 74.44 95 GLU A O 1
ATOM 787 N N . ARG A 1 96 ? -7.597 4.213 26.873 1.00 63.50 96 ARG A N 1
ATOM 788 C CA . ARG A 1 96 ? -8.674 4.951 27.553 1.00 63.50 96 ARG A CA 1
ATOM 789 C C . ARG A 1 96 ? -9.316 4.106 28.662 1.00 63.50 96 ARG A C 1
ATOM 791 O O . ARG A 1 96 ? -10.501 3.812 28.639 1.00 63.50 96 ARG A O 1
ATOM 798 N N . ARG A 1 97 ? -8.510 3.661 29.625 1.00 63.44 97 ARG A N 1
ATOM 799 C CA . ARG A 1 97 ? -8.988 3.069 30.882 1.00 63.44 97 ARG A CA 1
ATOM 800 C C . ARG A 1 97 ? -8.892 4.121 31.968 1.00 63.44 97 ARG A C 1
ATOM 802 O O . ARG A 1 97 ? -7.993 4.096 32.804 1.00 63.44 97 ARG A O 1
ATOM 809 N N . VAL A 1 98 ? -9.774 5.105 31.874 1.00 67.31 98 VAL A N 1
ATOM 810 C CA . VAL A 1 98 ? -9.967 6.080 32.943 1.00 67.31 98 VAL A CA 1
ATOM 811 C C . VAL A 1 98 ? -11.076 5.531 33.829 1.00 67.31 98 VAL A C 1
ATOM 813 O O . VAL A 1 98 ? -12.045 4.988 33.310 1.00 67.31 98 VAL A O 1
ATOM 816 N N . THR A 1 99 ? -10.974 5.699 35.144 1.00 65.62 99 THR A N 1
ATOM 817 C CA . THR A 1 99 ? -11.994 5.243 36.108 1.00 65.62 99 THR A CA 1
ATOM 818 C C . THR A 1 99 ? -13.392 5.819 35.850 1.00 65.62 99 THR A C 1
ATOM 820 O O . THR A 1 99 ? -14.374 5.325 36.386 1.00 65.62 99 THR A O 1
ATOM 823 N N . SER A 1 100 ? -13.504 6.852 35.007 1.00 70.75 100 SER A N 1
ATOM 824 C CA . SER A 1 100 ? -14.775 7.390 34.515 1.00 70.75 100 SER A CA 1
ATOM 825 C C . SER A 1 100 ? -15.493 6.501 33.493 1.00 70.75 100 SER A C 1
ATOM 827 O O . SER A 1 100 ? -16.692 6.668 33.306 1.00 70.75 100 SER A O 1
ATOM 829 N N . ASP A 1 101 ? -14.768 5.618 32.799 1.00 70.69 101 ASP A N 1
ATOM 830 C CA . ASP A 1 101 ? -15.329 4.633 31.864 1.00 70.69 101 ASP A CA 1
ATOM 831 C C . ASP A 1 101 ? -15.673 3.302 32.562 1.00 70.69 101 ASP A C 1
ATOM 833 O O . ASP A 1 101 ? -16.277 2.424 31.942 1.00 70.69 101 ASP A O 1
ATOM 837 N N . ASP A 1 102 ? -15.296 3.140 33.836 1.00 76.75 102 ASP A N 1
ATOM 838 C CA . ASP A 1 102 ? -15.617 1.945 34.612 1.00 76.75 102 ASP A CA 1
ATOM 839 C C . ASP A 1 102 ? -17.103 1.909 34.996 1.00 76.75 102 ASP A C 1
ATOM 841 O O . ASP A 1 102 ? -17.776 2.933 35.152 1.00 76.75 102 ASP A O 1
ATOM 845 N N . ILE A 1 103 ? -17.625 0.694 35.178 1.00 77.81 103 ILE A N 1
ATOM 846 C CA . ILE A 1 103 ? -18.970 0.483 35.717 1.00 77.81 103 ILE A CA 1
ATOM 847 C C . ILE A 1 103 ? -18.958 0.974 37.180 1.00 77.81 103 ILE A C 1
ATOM 849 O O . ILE A 1 103 ? -18.163 0.447 37.960 1.00 77.81 103 ILE A O 1
ATOM 853 N N . PRO A 1 104 ? -19.823 1.935 37.580 1.00 77.62 104 PRO A N 1
ATOM 854 C CA . PRO A 1 104 ? -19.788 2.544 38.916 1.00 77.62 104 PRO A CA 1
ATOM 855 C C . PRO A 1 104 ? -19.883 1.542 40.071 1.00 77.62 104 PRO A C 1
ATOM 857 O O . PRO A 1 104 ? -19.294 1.756 41.126 1.00 77.62 104 PRO A O 1
ATOM 860 N N . ASP A 1 105 ? -20.617 0.449 39.861 1.00 84.50 105 ASP A N 1
ATOM 861 C CA . ASP A 1 105 ? -20.664 -0.695 40.763 1.00 84.50 105 ASP A CA 1
ATOM 862 C C . ASP A 1 105 ? -20.661 -2.000 39.937 1.00 84.50 105 ASP A C 1
ATOM 864 O O . ASP A 1 105 ? -21.643 -2.305 39.250 1.00 84.50 105 ASP A O 1
ATOM 868 N N . PRO A 1 106 ? -19.561 -2.778 39.974 1.00 78.25 106 PRO A N 1
ATOM 869 C CA . PRO A 1 106 ? -19.443 -4.056 39.270 1.00 78.25 106 PRO A CA 1
ATOM 870 C C . PRO A 1 106 ? -20.458 -5.119 39.707 1.00 78.25 106 PRO A C 1
ATOM 872 O O . PRO A 1 106 ? -20.622 -6.119 39.009 1.00 78.25 106 PRO A O 1
ATOM 875 N N . TRP A 1 107 ? -21.116 -4.928 40.853 1.00 83.06 107 TRP A N 1
ATOM 876 C CA . TRP A 1 107 ? -22.059 -5.875 41.444 1.00 83.06 107 TRP A CA 1
ATOM 877 C C . TRP A 1 107 ? -23.521 -5.472 41.255 1.00 83.06 107 TRP A C 1
ATOM 879 O O . TRP A 1 107 ? -24.402 -6.119 41.827 1.00 83.06 107 TRP A O 1
ATOM 889 N N . ILE A 1 108 ? -23.798 -4.447 40.436 1.00 85.19 108 ILE A N 1
ATOM 890 C CA . ILE A 1 108 ? -25.171 -4.065 40.096 1.00 85.19 108 ILE A CA 1
ATOM 891 C C . ILE A 1 108 ? -25.911 -5.300 39.566 1.00 85.19 108 ILE A C 1
ATOM 893 O O . ILE A 1 108 ? -25.451 -5.917 38.598 1.00 85.19 108 ILE A O 1
ATOM 897 N N . PRO A 1 109 ? -27.072 -5.656 40.150 1.00 81.56 109 PRO A N 1
ATOM 898 C CA . PRO A 1 109 ? -27.891 -6.749 39.654 1.00 81.56 109 PRO A CA 1
ATOM 899 C C . PRO A 1 109 ? -28.263 -6.508 38.189 1.00 81.56 109 PRO A C 1
ATOM 901 O O . PRO A 1 109 ? -29.061 -5.630 37.856 1.00 81.56 109 PRO A O 1
ATOM 904 N N . VAL A 1 110 ? -27.665 -7.290 37.296 1.00 76.81 110 VAL A N 1
ATOM 905 C CA . VAL A 1 110 ? -27.999 -7.294 35.874 1.00 76.81 110 VAL A CA 1
ATOM 906 C C . VAL A 1 110 ? -29.164 -8.241 35.643 1.00 76.81 110 VAL A C 1
ATOM 908 O O . VAL A 1 110 ? -29.160 -9.386 36.088 1.00 76.81 110 VAL A O 1
ATOM 911 N N . ASN A 1 111 ? -30.172 -7.762 34.918 1.00 77.12 111 ASN A N 1
ATOM 912 C CA . ASN A 1 111 ? -31.266 -8.607 34.466 1.00 77.12 111 ASN A CA 1
ATOM 913 C C . ASN A 1 111 ? -30.760 -9.498 33.317 1.00 77.12 111 ASN A C 1
ATOM 915 O O . ASN A 1 111 ? -30.760 -9.084 32.155 1.00 77.12 111 ASN A O 1
ATOM 919 N N . ALA A 1 112 ? -30.283 -10.693 33.673 1.00 69.44 112 ALA A N 1
ATOM 920 C CA . ALA A 1 112 ? -29.788 -11.699 32.736 1.00 69.44 112 ALA A CA 1
ATOM 921 C C . ALA A 1 112 ? -30.906 -12.325 31.882 1.00 69.44 112 ALA A C 1
ATOM 923 O O . ALA A 1 112 ? -30.616 -12.918 30.846 1.00 69.44 112 ALA A O 1
ATOM 924 N N . ASP A 1 113 ? -32.175 -12.134 32.260 1.00 74.50 113 ASP A N 1
ATOM 925 C CA . ASP A 1 113 ? -33.335 -12.696 31.554 1.00 74.50 113 ASP A CA 1
ATOM 926 C C . ASP A 1 113 ? -33.700 -11.903 30.289 1.00 74.50 113 ASP A C 1
ATOM 928 O O . ASP A 1 113 ? -34.599 -12.280 29.529 1.00 74.50 113 ASP A O 1
ATOM 932 N N . LYS A 1 114 ? -32.984 -10.804 30.012 1.00 74.19 114 LYS A N 1
ATOM 933 C CA . LYS A 1 114 ? -33.066 -10.107 28.727 1.00 74.19 114 LYS A CA 1
ATOM 934 C C . LYS A 1 114 ? -32.494 -10.988 27.623 1.00 74.19 114 LYS A C 1
ATOM 936 O O . LYS A 1 114 ? -31.317 -10.926 27.279 1.00 74.19 114 LYS A O 1
ATOM 941 N N . THR A 1 115 ? -33.375 -11.769 27.021 1.00 77.56 115 THR A N 1
ATOM 942 C CA . THR A 1 115 ? -33.072 -12.506 25.801 1.00 77.56 115 THR A CA 1
ATOM 943 C C . THR A 1 115 ? -33.055 -11.509 24.646 1.00 77.56 115 THR A C 1
ATOM 945 O O . THR A 1 115 ? -34.032 -10.790 24.431 1.00 77.56 115 THR A O 1
ATOM 948 N N . VAL A 1 116 ? -31.944 -11.425 23.914 1.00 79.12 116 VAL A N 1
ATOM 949 C CA . VAL A 1 116 ? -31.909 -10.658 22.662 1.00 79.12 116 VAL A CA 1
ATOM 950 C C . VAL A 1 116 ? -32.811 -11.394 21.668 1.00 79.12 116 VAL A C 1
ATOM 952 O O . VAL A 1 116 ? -32.544 -12.565 21.393 1.00 79.12 116 VAL A O 1
ATOM 955 N N . PRO A 1 117 ? -33.886 -10.771 21.152 1.00 80.00 117 PRO A N 1
ATOM 956 C CA . PRO A 1 117 ? -34.755 -11.434 20.198 1.00 80.00 117 PRO A CA 1
ATOM 957 C C . PRO A 1 117 ? -33.989 -11.605 18.888 1.00 80.00 117 PRO A C 1
ATOM 959 O O . PRO A 1 117 ? -33.752 -10.643 18.157 1.00 80.00 117 PRO A O 1
ATOM 962 N N . PHE A 1 118 ? -33.583 -12.835 18.598 1.00 79.69 118 PHE A N 1
ATOM 963 C CA . PHE A 1 118 ? -33.165 -13.202 17.256 1.00 79.69 118 PHE A CA 1
ATOM 964 C C . PHE A 1 118 ? -34.423 -13.432 16.425 1.00 79.69 118 PHE A C 1
ATOM 966 O O . PHE A 1 118 ? -35.377 -14.057 16.881 1.00 79.69 118 PHE A O 1
ATOM 973 N N . SER A 1 119 ? -34.453 -12.882 15.214 1.00 80.19 119 SER A N 1
ATOM 974 C CA . SER A 1 119 ? -35.531 -13.199 14.287 1.00 80.19 119 SER A CA 1
ATOM 975 C C . SER A 1 119 ? -35.327 -14.622 13.777 1.00 80.19 119 SER A C 1
ATOM 977 O O . SER A 1 119 ? -34.325 -14.904 13.126 1.00 80.19 119 SER A O 1
ATOM 979 N N . ASP A 1 120 ? -36.307 -15.496 13.992 1.00 82.56 120 ASP A N 1
ATOM 980 C CA . ASP A 1 120 ? -36.314 -16.850 13.412 1.00 82.56 120 ASP A CA 1
ATOM 981 C C . ASP A 1 120 ? -36.561 -16.834 11.893 1.00 82.56 120 ASP A C 1
ATOM 983 O O . ASP A 1 120 ? -36.542 -17.864 11.218 1.00 82.56 120 ASP A O 1
ATOM 987 N N . ARG A 1 121 ? -36.846 -15.650 11.338 1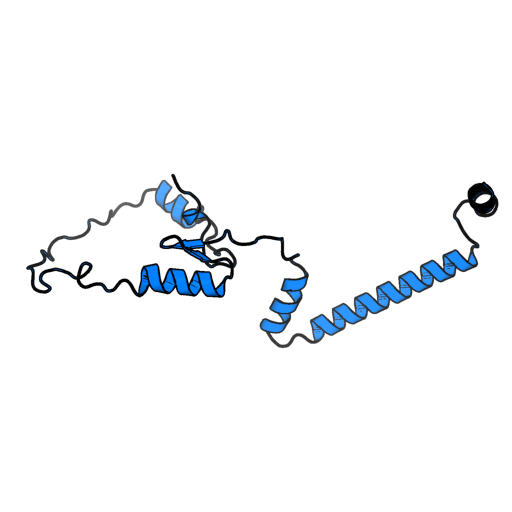.00 87.31 121 ARG A N 1
ATOM 988 C CA . ARG A 1 121 ? -37.128 -15.433 9.922 1.00 87.31 121 ARG A CA 1
ATOM 989 C C . ARG A 1 121 ? -36.103 -14.475 9.344 1.00 87.31 121 ARG A C 1
ATOM 991 O O . ARG A 1 121 ? -36.066 -13.305 9.721 1.00 87.31 121 ARG A O 1
ATOM 998 N N . ILE A 1 122 ? -35.328 -14.977 8.393 1.00 85.38 122 ILE A N 1
ATOM 999 C CA . ILE A 1 122 ? -34.385 -14.187 7.603 1.00 85.38 122 ILE A CA 1
ATOM 1000 C C . ILE A 1 122 ? -35.089 -13.805 6.301 1.00 85.38 122 ILE A C 1
ATOM 1002 O O . ILE A 1 122 ? -35.642 -14.663 5.606 1.00 85.38 122 ILE A O 1
ATOM 1006 N N . SER A 1 123 ? -35.113 -12.515 5.970 1.00 90.56 123 SER A N 1
ATOM 1007 C CA . SER A 1 123 ? -35.748 -12.059 4.728 1.00 90.56 123 SER A CA 1
ATOM 1008 C C . SER A 1 123 ? -34.891 -12.405 3.505 1.00 90.56 123 SER A C 1
ATOM 1010 O O . SER A 1 123 ? -33.666 -12.473 3.587 1.00 90.56 123 SER A O 1
ATOM 1012 N N . PHE A 1 124 ? -35.510 -12.549 2.329 1.00 91.69 124 PHE A N 1
ATOM 1013 C CA . PHE A 1 124 ? -34.758 -12.742 1.080 1.00 91.69 124 PHE A CA 1
ATOM 1014 C C . PHE A 1 124 ? -33.749 -11.609 0.821 1.00 91.69 124 PHE A C 1
ATOM 1016 O O . PHE A 1 124 ? -32.655 -11.859 0.317 1.00 91.69 124 PHE A O 1
ATOM 1023 N N . GLY A 1 125 ? -34.099 -10.372 1.196 1.00 90.12 125 GLY A N 1
ATOM 1024 C CA . GLY A 1 125 ? -33.207 -9.218 1.086 1.00 90.12 125 GLY A CA 1
ATOM 1025 C C . GLY A 1 125 ? -31.959 -9.360 1.954 1.00 90.12 125 GLY A C 1
ATOM 1026 O O . GLY A 1 125 ? -30.858 -9.133 1.471 1.00 90.12 125 GLY A O 1
ATOM 1027 N N . GLU A 1 126 ? -32.122 -9.815 3.194 1.00 86.50 126 GLU A N 1
ATOM 1028 C CA . GLU A 1 126 ? -31.025 -10.044 4.139 1.00 86.50 126 GLU A CA 1
ATOM 1029 C C . GLU A 1 126 ? -30.110 -11.194 3.695 1.00 86.50 126 GLU A C 1
ATOM 1031 O O . GLU A 1 126 ? -28.888 -11.051 3.722 1.00 86.50 126 GLU A O 1
ATOM 1036 N N . VAL A 1 127 ? -30.683 -12.294 3.185 1.00 89.38 127 VAL A N 1
ATOM 1037 C CA . VAL A 1 127 ? -29.902 -13.388 2.580 1.00 89.38 127 VAL A CA 1
ATOM 1038 C C . VAL A 1 127 ? -29.122 -12.884 1.365 1.00 89.38 127 VAL A C 1
ATOM 1040 O O . VAL A 1 127 ? -27.927 -13.158 1.253 1.00 89.38 127 VAL A O 1
ATOM 1043 N N . CYS A 1 128 ? -29.760 -12.131 0.464 1.00 88.12 128 CYS A N 1
ATOM 1044 C CA . CYS A 1 128 ? -29.091 -11.531 -0.693 1.00 88.12 128 CYS A CA 1
ATOM 1045 C C . CYS A 1 128 ? -27.962 -10.584 -0.275 1.00 88.12 128 CYS A C 1
ATOM 1047 O O . CYS A 1 128 ? -26.876 -10.635 -0.852 1.00 88.12 128 CYS A O 1
ATOM 1049 N N . ASP A 1 129 ? -28.191 -9.733 0.722 1.00 82.06 129 ASP A N 1
ATOM 1050 C CA . ASP A 1 129 ? -27.188 -8.778 1.186 1.00 82.06 129 ASP A CA 1
ATOM 1051 C C . ASP A 1 129 ? -25.982 -9.483 1.804 1.00 82.06 129 ASP A C 1
ATOM 1053 O O . ASP A 1 129 ? -24.844 -9.143 1.482 1.00 82.06 129 ASP A O 1
ATOM 1057 N N . ALA A 1 130 ? -26.217 -10.517 2.612 1.00 80.44 130 ALA A N 1
ATOM 1058 C CA . ALA A 1 130 ? -25.159 -11.293 3.247 1.00 80.44 130 ALA A CA 1
ATOM 1059 C C . ALA A 1 130 ? -24.373 -12.174 2.258 1.00 80.44 130 ALA A C 1
ATOM 1061 O O . ALA A 1 130 ? -23.172 -12.380 2.430 1.00 80.44 130 ALA A O 1
ATOM 1062 N N . THR A 1 131 ? -25.017 -12.706 1.217 1.00 80.94 131 THR A N 1
ATOM 1063 C CA . THR A 1 131 ? -24.376 -13.668 0.298 1.00 80.94 131 THR A CA 1
ATOM 1064 C C . THR A 1 131 ? -23.822 -13.023 -0.968 1.00 80.94 131 THR A C 1
ATOM 1066 O O . THR A 1 131 ? -22.731 -13.378 -1.408 1.00 80.94 131 THR A O 1
ATOM 1069 N N . LEU A 1 132 ? -24.547 -12.066 -1.550 1.00 79.62 132 LEU A N 1
ATOM 1070 C CA . LEU A 1 132 ? -24.241 -11.476 -2.858 1.00 79.62 132 LEU A CA 1
ATOM 1071 C C . LEU A 1 132 ? -23.759 -10.030 -2.758 1.00 79.62 132 LEU A C 1
ATOM 1073 O O . LEU A 1 132 ? -23.021 -9.574 -3.630 1.00 79.62 132 LEU A O 1
ATOM 1077 N N . ARG A 1 133 ? -24.177 -9.295 -1.717 1.00 68.62 133 ARG A N 1
ATOM 1078 C CA . ARG A 1 133 ? -23.763 -7.900 -1.490 1.00 68.62 133 ARG A CA 1
ATOM 1079 C C . ARG A 1 133 ? -22.793 -7.735 -0.334 1.00 68.62 133 ARG A C 1
ATOM 1081 O O . ARG A 1 133 ? -22.587 -6.605 0.117 1.00 68.62 133 ARG A O 1
ATOM 1088 N N . THR A 1 134 ? -22.146 -8.820 0.094 1.00 61.53 134 THR A N 1
ATOM 1089 C CA . THR A 1 134 ? -20.947 -8.715 0.922 1.00 61.53 134 THR A CA 1
ATOM 1090 C C . THR A 1 134 ? -19.891 -8.021 0.082 1.00 61.53 134 THR A C 1
ATOM 1092 O O . THR A 1 134 ? -19.161 -8.631 -0.698 1.00 61.53 134 THR A O 1
ATOM 1095 N N . GLY A 1 135 ? -19.882 -6.693 0.193 1.00 59.84 135 GLY A N 1
ATOM 1096 C CA . GLY A 1 135 ? -18.844 -5.861 -0.364 1.00 59.84 135 GLY A CA 1
ATOM 1097 C C . GLY A 1 135 ? -17.530 -6.410 0.146 1.00 59.84 135 GLY A C 1
ATOM 1098 O O . GLY A 1 135 ? -17.390 -6.716 1.329 1.00 59.84 135 GLY A O 1
ATOM 1099 N N . ASN A 1 136 ? -16.592 -6.561 -0.770 1.00 56.16 136 ASN A N 1
ATOM 1100 C CA . ASN A 1 136 ? -15.212 -6.843 -0.483 1.00 56.16 136 ASN A CA 1
ATOM 1101 C C . ASN A 1 136 ? -14.783 -5.954 0.703 1.00 56.16 136 ASN A C 1
ATOM 1103 O O . ASN A 1 136 ? -14.580 -4.748 0.573 1.00 56.16 136 ASN A O 1
ATOM 1107 N N . THR A 1 137 ? -14.617 -6.597 1.857 1.00 53.69 137 THR A N 1
ATOM 1108 C CA . THR A 1 137 ? -13.951 -6.085 3.047 1.00 53.69 137 THR A CA 1
ATOM 1109 C C . THR A 1 137 ? -12.447 -6.392 3.084 1.00 53.69 137 THR A C 1
ATOM 1111 O O . THR A 1 137 ? -11.925 -6.386 4.195 1.00 53.69 137 THR A O 1
ATOM 1114 N N . PRO A 1 138 ? -11.683 -6.648 1.982 1.00 51.81 138 PRO A N 1
ATOM 1115 C CA . PRO A 1 138 ? -10.249 -6.480 2.072 1.00 51.81 138 PRO A CA 1
ATOM 1116 C C . PRO A 1 138 ? -10.057 -5.023 2.467 1.00 51.81 138 PRO A C 1
ATOM 1118 O O . PRO A 1 138 ? -10.462 -4.118 1.725 1.00 51.81 138 PRO A O 1
ATOM 1121 N N . PRO A 1 139 ? -9.544 -4.789 3.670 1.00 55.22 139 PRO A N 1
ATOM 1122 C CA . PRO A 1 139 ? -9.359 -3.438 4.099 1.00 55.22 139 PRO A CA 1
ATOM 1123 C C . PRO A 1 139 ? -8.289 -2.794 3.214 1.00 55.22 139 PRO A C 1
ATOM 1125 O O . PRO A 1 139 ? -7.504 -3.479 2.544 1.00 55.22 139 PRO A O 1
ATOM 1128 N N . GLY A 1 140 ? -8.263 -1.464 3.194 1.00 55.94 140 GLY A N 1
ATOM 1129 C CA . GLY A 1 140 ? -7.130 -0.752 2.617 1.00 55.94 140 GLY A CA 1
ATOM 1130 C C . GLY A 1 140 ? -5.816 -1.219 3.255 1.00 55.94 140 GLY A C 1
ATOM 1131 O O . GLY A 1 140 ? -5.796 -1.928 4.262 1.00 55.94 140 GLY A O 1
ATOM 1132 N N . SER A 1 141 ? -4.677 -0.802 2.705 1.00 54.19 141 SER A N 1
ATOM 1133 C CA . SER A 1 141 ? -3.363 -1.082 3.316 1.00 54.19 141 SER A CA 1
ATOM 1134 C C . SER A 1 141 ? -3.242 -0.621 4.780 1.00 54.19 141 SER A C 1
ATOM 1136 O O . SER A 1 141 ? -2.315 -1.016 5.476 1.00 54.19 141 SER A O 1
ATOM 1138 N N . ASP A 1 142 ? -4.154 0.239 5.225 1.00 61.00 142 ASP A N 1
ATOM 1139 C CA . ASP A 1 142 ? -4.321 0.789 6.568 1.00 61.00 142 ASP A CA 1
ATOM 1140 C C . ASP A 1 142 ? -5.288 -0.011 7.467 1.00 61.00 142 ASP A C 1
ATOM 1142 O O . ASP A 1 142 ? -5.565 0.401 8.589 1.00 61.00 142 ASP A O 1
ATOM 1146 N N . ASN A 1 143 ? -5.779 -1.165 7.011 1.00 52.16 143 ASN A N 1
ATOM 1147 C CA . ASN A 1 143 ? -6.752 -2.011 7.705 1.00 52.16 143 ASN A CA 1
ATOM 1148 C C . ASN A 1 143 ? -8.153 -1.364 7.891 1.00 52.16 143 ASN A C 1
ATOM 1150 O O . ASN A 1 143 ? -8.982 -1.881 8.641 1.00 52.16 143 ASN A O 1
ATOM 1154 N N . ILE A 1 144 ? -8.449 -0.260 7.188 1.00 52.19 144 ILE A N 1
ATOM 1155 C CA . ILE A 1 144 ? -9.737 0.448 7.253 1.00 52.19 144 ILE A CA 1
ATOM 1156 C C . ILE A 1 144 ? -10.642 -0.037 6.113 1.00 52.19 144 ILE A C 1
ATOM 1158 O O . ILE A 1 144 ? -10.245 -0.095 4.948 1.00 52.19 144 ILE A O 1
ATOM 1162 N N . THR A 1 145 ? -11.882 -0.408 6.435 1.00 57.50 145 THR A N 1
ATOM 1163 C CA . THR A 1 145 ? -12.854 -0.863 5.427 1.00 57.50 145 THR A CA 1
ATOM 1164 C C . THR A 1 145 ? -13.574 0.321 4.779 1.00 57.50 145 THR A C 1
ATOM 1166 O O . THR A 1 145 ? -13.892 1.307 5.440 1.00 57.50 145 THR A O 1
ATOM 1169 N N . VAL A 1 146 ? -13.914 0.215 3.488 1.00 56.00 146 VAL A N 1
ATOM 1170 C CA . VAL A 1 146 ? -14.649 1.259 2.733 1.00 56.00 146 VAL A CA 1
ATOM 1171 C C . VAL A 1 146 ? -15.979 1.634 3.405 1.00 56.00 146 VAL A C 1
ATOM 1173 O O . VAL A 1 146 ? -16.438 2.770 3.304 1.00 56.00 146 VAL A O 1
ATOM 1176 N N . ARG A 1 147 ? -16.579 0.701 4.156 1.00 55.12 147 ARG A N 1
ATOM 1177 C CA . ARG A 1 147 ? -17.809 0.934 4.924 1.00 55.12 147 ARG A CA 1
ATOM 1178 C C . ARG A 1 147 ? -17.624 1.951 6.057 1.00 55.12 147 ARG A C 1
ATOM 1180 O O . ARG A 1 147 ? -18.569 2.666 6.353 1.00 55.12 147 ARG A O 1
ATOM 1187 N N . MET A 1 148 ? -16.428 2.048 6.642 1.00 58.31 148 MET A N 1
ATOM 1188 C CA . MET A 1 148 ? -16.092 3.045 7.671 1.00 58.31 148 MET A CA 1
ATOM 1189 C C . MET A 1 148 ? -15.886 4.454 7.099 1.00 58.31 148 MET A C 1
ATOM 1191 O O . MET A 1 148 ? -15.996 5.427 7.835 1.00 58.31 148 MET A O 1
ATOM 1195 N N . LEU A 1 149 ? -15.611 4.577 5.796 1.00 56.31 149 LEU A N 1
ATOM 1196 C CA . LEU A 1 149 ? -15.434 5.868 5.117 1.00 56.31 149 LEU A CA 1
ATOM 1197 C C . LEU A 1 149 ? -16.760 6.499 4.669 1.00 56.31 149 LEU A C 1
ATOM 1199 O O . LEU A 1 149 ? -16.794 7.682 4.337 1.00 56.31 149 LEU A O 1
ATOM 1203 N N . ARG A 1 150 ? -17.860 5.734 4.664 1.00 50.88 150 ARG A N 1
ATOM 1204 C CA . ARG A 1 150 ? -19.209 6.283 4.491 1.00 50.88 150 ARG A CA 1
ATOM 1205 C C . ARG A 1 150 ? -19.687 6.852 5.825 1.00 50.88 150 ARG A C 1
ATOM 1207 O O . ARG A 1 150 ? -20.419 6.194 6.556 1.00 50.88 150 ARG A O 1
ATOM 1214 N N . ALA A 1 151 ? -19.245 8.065 6.135 1.00 43.09 151 ALA A N 1
ATOM 1215 C CA . ALA A 1 151 ? -19.937 8.908 7.100 1.00 43.09 151 ALA A CA 1
ATOM 1216 C C . ALA A 1 151 ? -21.255 9.401 6.471 1.00 43.09 151 ALA A C 1
ATOM 1218 O O . ALA A 1 151 ? -21.265 9.788 5.300 1.00 43.09 151 ALA A O 1
ATOM 1219 N N . VAL A 1 152 ? -22.347 9.319 7.236 1.00 38.16 152 VAL A N 1
ATOM 1220 C CA . VAL A 1 152 ? -23.604 10.048 6.988 1.00 38.16 152 VAL A CA 1
ATOM 1221 C C . VAL A 1 152 ? -23.453 11.447 7.564 1.00 38.16 152 VAL A C 1
ATOM 1223 O O . VAL A 1 152 ? -22.890 11.537 8.679 1.00 38.16 152 VAL A O 1
#

Foldseek 3Di:
DPPVVVVVVQCVVPVVGDDPVVVVVVVVVVVVVVVVVVVVVVVQVVPDPDPVSVVVVVVVVDDPDPPQPDWDDDPNDTHRDLVVVVVRCCCVPVVPPDCVPDDPDPPPDDPPVPDDDDPPDDDPVNVCCVPPVPPPQPDPVSSHGPVVVPDD

Solvent-accessible surface area (backbone atoms only — not comparable to full-atom values): 9772 Å² total; per-residue (Å²): 134,70,66,71,61,54,64,60,52,52,46,73,79,24,85,86,55,67,56,72,66,57,52,50,51,51,51,50,50,53,50,51,52,53,50,51,51,52,51,52,55,50,56,55,60,72,65,52,86,50,74,63,55,49,51,57,56,53,51,70,73,46,73,83,64,89,77,68,71,76,68,42,74,58,98,90,44,79,29,72,51,72,67,54,37,52,52,51,48,44,47,68,68,71,62,64,77,48,82,84,76,50,70,94,57,90,77,62,87,71,77,77,82,70,72,78,86,72,73,94,68,80,51,73,66,56,54,44,40,66,72,74,55,58,66,84,66,76,40,47,101,82,69,50,38,73,75,73,71,63,74,130

Radius of gyration: 31.99 Å; Cα contacts (8 Å, |Δi|>4): 43; chains: 1; bounding box: 61×50×89 Å

Mean predicted aligned error: 18.98 Å

pLDDT: mean 75.68, std 15.01, range [38.16, 97.88]

Organism: NCBI:txid1043627

Sequence (152 aa):
MQGAANYGAWRRVYPLGFDREVQLAKRELHAVVRRAKRLYWRNLIDSFTDSESVFRAVRWLKSPGPFQAPPLRVDGRVYETQLEKAVALRRATLERRVTSDDIPDPWIPVNADKTVPFSDRISFGEVCDATLRTGNTPPGSDNITVRMLRAV